Protein AF-A0A0N4UJT4-F1 (afdb_monomer_lite)

Radius of gyration: 19.74 Å; chains: 1; bounding box: 47×34×45 Å

Organism: Dracunculus medinensis (NCBI:txid318479)

pLDDT: mean 82.51, std 17.66, range [39.47, 97.69]

Structure (mmCIF, N/CA/C/O backbone):
data_AF-A0A0N4UJT4-F1
#
_entry.id   AF-A0A0N4UJT4-F1
#
loop_
_atom_site.group_PDB
_atom_site.id
_atom_site.type_symbol
_atom_site.label_atom_id
_atom_site.label_alt_id
_atom_site.label_comp_id
_atom_site.label_asym_id
_atom_site.label_entity_id
_atom_site.label_seq_id
_atom_site.pdbx_PDB_ins_code
_atom_site.Cartn_x
_atom_site.Cartn_y
_atom_site.Cartn_z
_atom_site.occupancy
_atom_site.B_iso_or_equiv
_atom_site.auth_seq_id
_atom_site.auth_comp_id
_atom_site.auth_asym_id
_atom_site.auth_atom_id
_atom_site.pdbx_PDB_model_num
ATOM 1 N N . MET A 1 1 ? -26.376 -3.588 -17.842 1.00 54.31 1 MET A N 1
ATOM 2 C CA . MET A 1 1 ? -25.056 -2.918 -17.686 1.00 54.31 1 MET A CA 1
ATOM 3 C C . MET A 1 1 ? -24.708 -2.512 -16.238 1.00 54.31 1 MET A C 1
ATOM 5 O O . MET A 1 1 ? -23.712 -1.834 -16.032 1.00 54.31 1 MET A O 1
ATOM 9 N N . ILE A 1 2 ? -25.453 -2.966 -15.219 1.00 59.94 2 ILE A N 1
ATOM 10 C CA . ILE A 1 2 ? -25.355 -2.471 -13.826 1.00 59.94 2 ILE A CA 1
ATOM 11 C C . ILE A 1 2 ? -24.245 -3.183 -13.012 1.00 59.94 2 ILE A C 1
ATOM 13 O O . ILE A 1 2 ? -23.631 -2.605 -12.120 1.00 59.94 2 ILE A O 1
ATOM 17 N N . VAL A 1 3 ? -23.873 -4.402 -13.420 1.00 72.25 3 VAL A N 1
ATOM 18 C CA . VAL A 1 3 ? -23.025 -5.324 -12.638 1.00 72.25 3 VAL A CA 1
ATOM 19 C C . VAL A 1 3 ? -21.571 -4.882 -12.415 1.00 72.25 3 VAL A C 1
ATOM 21 O O . VAL A 1 3 ? -20.915 -5.368 -11.497 1.00 72.25 3 VAL A O 1
ATOM 24 N N . LEU A 1 4 ? -21.009 -3.991 -13.241 1.00 71.12 4 LEU A N 1
ATOM 25 C CA . LEU A 1 4 ? -19.581 -3.647 -13.139 1.00 71.12 4 LEU A CA 1
ATOM 26 C C . LEU A 1 4 ? -19.290 -2.644 -12.017 1.00 71.12 4 LEU A C 1
ATOM 28 O O . LEU A 1 4 ? -18.252 -2.749 -11.359 1.00 71.12 4 LEU A O 1
ATOM 32 N N . LEU A 1 5 ? -20.188 -1.681 -11.789 1.00 66.12 5 LEU A N 1
ATOM 33 C CA . LEU A 1 5 ? -20.009 -0.681 -10.734 1.00 66.12 5 LEU A CA 1
ATOM 34 C C . LEU A 1 5 ? -20.228 -1.303 -9.353 1.00 66.12 5 LEU A C 1
ATOM 36 O O . LEU A 1 5 ? -19.439 -1.047 -8.447 1.00 66.12 5 LEU A O 1
ATOM 40 N N . GLU A 1 6 ? -21.229 -2.172 -9.209 1.00 72.50 6 GLU A N 1
ATOM 41 C CA . GLU A 1 6 ? -21.506 -2.905 -7.966 1.00 72.50 6 GLU A CA 1
ATOM 42 C C . GLU A 1 6 ? -20.327 -3.798 -7.567 1.00 72.50 6 GLU A C 1
ATOM 44 O O . GLU A 1 6 ? -19.866 -3.746 -6.429 1.00 72.50 6 GLU A O 1
ATOM 49 N N . ARG A 1 7 ? -19.740 -4.533 -8.523 1.00 73.56 7 ARG A N 1
ATOM 50 C CA . ARG A 1 7 ? -18.542 -5.353 -8.270 1.00 73.56 7 ARG A CA 1
ATOM 51 C C . ARG A 1 7 ? -17.359 -4.526 -7.775 1.00 73.56 7 ARG A C 1
ATOM 53 O O . ARG A 1 7 ? -16.705 -4.919 -6.814 1.00 73.56 7 ARG A O 1
ATOM 60 N N . ARG A 1 8 ? -17.084 -3.368 -8.391 1.00 74.75 8 ARG A N 1
ATOM 61 C CA . ARG A 1 8 ? -16.008 -2.467 -7.925 1.00 74.75 8 ARG A CA 1
ATOM 62 C C . ARG A 1 8 ? -16.263 -1.977 -6.502 1.00 74.75 8 ARG A C 1
ATOM 64 O O . ARG A 1 8 ? -15.332 -1.883 -5.711 1.00 74.75 8 ARG A O 1
ATOM 71 N N . GLN A 1 9 ? -17.520 -1.675 -6.194 1.00 76.50 9 GLN A N 1
ATOM 72 C CA . GLN A 1 9 ? -17.944 -1.188 -4.889 1.00 76.50 9 GLN A CA 1
ATOM 73 C C . GLN A 1 9 ? -17.815 -2.240 -3.785 1.00 76.50 9 GLN A C 1
ATOM 75 O O . GLN A 1 9 ? -17.372 -1.890 -2.692 1.00 76.50 9 GLN A O 1
ATOM 80 N N . ILE A 1 10 ? -18.169 -3.493 -4.079 1.00 81.25 10 ILE A N 1
ATOM 81 C CA . ILE A 1 10 ? -18.023 -4.634 -3.166 1.00 81.25 10 ILE A CA 1
ATOM 82 C C . ILE A 1 10 ? -16.539 -4.925 -2.924 1.00 81.25 10 ILE A C 1
ATOM 84 O O . ILE A 1 10 ? -16.109 -5.041 -1.780 1.00 81.25 10 ILE A O 1
ATOM 88 N N . ASN A 1 11 ? -15.743 -4.958 -3.995 1.00 82.25 11 ASN A N 1
ATOM 89 C CA . ASN A 1 11 ? -14.315 -5.268 -3.932 1.00 82.25 11 ASN A CA 1
ATOM 90 C C . ASN A 1 11 ? -13.492 -4.251 -3.130 1.00 82.25 11 ASN A C 1
ATOM 92 O O . ASN A 1 11 ? -12.453 -4.612 -2.598 1.00 82.25 11 ASN A O 1
ATOM 96 N N . ALA A 1 12 ? -13.927 -2.991 -3.063 1.00 86.81 12 ALA A N 1
ATOM 97 C CA . ALA A 1 12 ? -13.247 -1.940 -2.304 1.00 86.81 12 ALA A CA 1
ATOM 98 C C . ALA A 1 12 ? -13.834 -1.727 -0.895 1.00 86.81 12 ALA A C 1
ATOM 100 O O . ALA A 1 12 ? -13.394 -0.832 -0.171 1.00 86.81 12 ALA A O 1
ATOM 101 N N . PHE A 1 13 ? -14.862 -2.486 -0.500 1.00 92.12 13 PHE A N 1
ATOM 102 C CA . PHE A 1 13 ? -15.522 -2.274 0.785 1.00 92.12 13 PHE A CA 1
ATOM 103 C C . PHE A 1 13 ? -14.613 -2.703 1.939 1.00 92.12 13 PHE A C 1
ATOM 105 O O . PHE A 1 13 ? -14.200 -3.859 2.028 1.00 92.12 13 PHE A O 1
ATOM 112 N N . LYS A 1 14 ? -14.339 -1.752 2.834 1.00 93.50 14 LYS A N 1
ATOM 113 C CA . LYS A 1 14 ? -13.466 -1.880 4.003 1.00 93.50 14 LYS A CA 1
ATOM 114 C C . LYS A 1 14 ? -12.046 -2.354 3.680 1.00 93.50 14 LYS A C 1
ATOM 116 O O . LYS A 1 14 ? -11.383 -2.909 4.540 1.00 93.50 14 LYS A O 1
ATOM 121 N N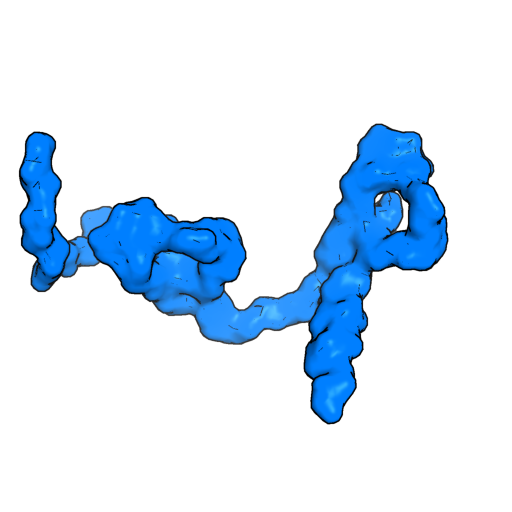 . THR A 1 15 ? -11.532 -2.082 2.477 1.00 93.19 15 THR A N 1
ATOM 122 C CA . THR A 1 15 ? -10.133 -2.394 2.111 1.00 93.19 15 THR A CA 1
ATOM 123 C C . THR A 1 15 ? -9.132 -1.300 2.500 1.00 93.19 15 THR A C 1
ATOM 125 O O . THR A 1 15 ? -7.957 -1.370 2.151 1.00 93.19 15 THR A O 1
ATOM 128 N N . ALA A 1 16 ? -9.599 -0.242 3.165 1.00 93.88 16 ALA A N 1
ATOM 129 C CA . ALA A 1 16 ? -8.787 0.854 3.682 1.00 93.88 16 ALA A CA 1
ATOM 130 C C . ALA A 1 16 ? -9.418 1.418 4.965 1.00 93.88 16 ALA A C 1
ATOM 132 O O . ALA A 1 16 ? -10.639 1.362 5.132 1.00 93.88 16 ALA A O 1
ATOM 133 N N . LEU A 1 17 ? -8.590 1.980 5.850 1.00 95.75 17 LEU A N 1
ATOM 134 C CA . LEU A 1 17 ? -9.019 2.568 7.123 1.00 95.75 17 LEU A CA 1
ATOM 135 C C . LEU A 1 17 ? -9.777 3.891 6.929 1.00 95.75 17 LEU A C 1
ATOM 137 O O . LEU A 1 17 ? -9.430 4.718 6.081 1.00 95.75 17 LEU A O 1
ATOM 141 N N . CYS A 1 18 ? -10.788 4.120 7.762 1.00 97.38 18 CYS A N 1
ATOM 142 C CA . CYS A 1 18 ? -11.564 5.351 7.815 1.00 97.38 18 CYS A CA 1
ATOM 143 C C . CYS A 1 18 ? -10.734 6.454 8.465 1.00 97.38 18 CYS A C 1
ATOM 145 O O . CYS A 1 18 ? -10.455 6.414 9.663 1.00 97.38 18 CYS A O 1
ATOM 147 N N . LYS A 1 19 ? -10.357 7.472 7.685 1.00 96.94 19 LYS A N 1
ATOM 148 C CA . LYS A 1 19 ? -9.531 8.578 8.183 1.00 96.94 19 LYS A CA 1
ATOM 149 C C . LYS A 1 19 ? -10.204 9.338 9.329 1.00 96.94 19 LYS A C 1
ATOM 151 O O . LYS A 1 19 ? -9.538 9.620 10.315 1.00 96.94 19 LYS A O 1
ATOM 156 N N . SER A 1 20 ? -11.502 9.631 9.212 1.00 96.88 20 SER A N 1
ATOM 157 C CA . SER A 1 20 ? -12.260 10.348 10.246 1.00 96.88 20 SER A CA 1
ATOM 158 C C . SER A 1 20 ? -12.282 9.566 11.554 1.00 96.88 20 SER A C 1
ATOM 160 O O . SER A 1 20 ? -11.819 10.083 12.561 1.00 96.88 20 SER A O 1
ATOM 162 N N . PHE A 1 21 ? -12.694 8.294 11.518 1.00 97.69 21 PHE A N 1
ATOM 163 C CA . PHE A 1 21 ? -12.725 7.458 12.718 1.00 97.69 21 PHE A CA 1
ATOM 164 C C . PHE A 1 21 ? -11.332 7.289 13.333 1.00 97.69 21 PHE A C 1
ATOM 166 O O . PHE A 1 21 ? -11.171 7.450 14.535 1.00 97.69 21 PHE A O 1
ATOM 173 N N . LYS A 1 22 ? -10.299 7.066 12.508 1.00 96.06 22 LYS A N 1
ATOM 174 C CA . LYS A 1 22 ? -8.910 6.963 12.978 1.00 96.06 22 LYS A CA 1
ATOM 175 C C . LYS A 1 22 ? -8.417 8.238 13.676 1.00 96.06 22 LYS A C 1
ATOM 177 O O . LYS A 1 22 ? -7.582 8.148 14.566 1.00 96.06 22 LYS A O 1
ATOM 182 N N . GLN A 1 23 ? -8.873 9.414 13.244 1.00 96.25 23 GLN A N 1
ATOM 183 C CA . GLN A 1 23 ? -8.415 10.700 13.780 1.00 96.25 23 GLN A CA 1
ATOM 184 C C . GLN A 1 23 ? -9.220 11.173 14.991 1.00 96.25 23 GLN A C 1
ATOM 186 O O . GLN A 1 23 ? -8.643 11.770 15.892 1.00 96.25 23 GLN A O 1
ATOM 191 N N . THR A 1 24 ? -10.534 10.949 15.004 1.00 96.12 24 THR A N 1
ATOM 192 C CA . THR A 1 24 ? -11.438 11.532 16.010 1.00 96.12 24 THR A CA 1
ATOM 193 C C . THR A 1 24 ? -12.127 10.493 16.891 1.00 96.12 24 THR A C 1
ATOM 195 O O . THR A 1 24 ? -12.817 10.869 17.832 1.00 96.12 24 THR A O 1
ATOM 198 N N . GLY A 1 25 ? -12.008 9.199 16.575 1.00 95.62 25 GLY A N 1
ATOM 199 C CA . GLY A 1 25 ? -12.818 8.134 17.175 1.00 95.62 25 GLY A CA 1
ATOM 200 C C . GLY A 1 25 ? -14.282 8.143 16.721 1.00 95.62 25 GLY A C 1
ATOM 201 O O . GLY A 1 25 ? -15.083 7.354 17.214 1.00 95.62 25 GLY A O 1
ATOM 202 N N . PHE A 1 26 ? -14.656 9.027 15.789 1.00 96.88 26 PHE A N 1
ATOM 203 C CA . PHE A 1 26 ? -16.037 9.211 15.357 1.00 96.88 26 PHE A CA 1
ATOM 204 C C . PHE A 1 26 ? -16.162 9.254 13.832 1.00 96.88 26 PHE A C 1
ATOM 206 O O . PHE A 1 26 ? -15.385 9.895 13.120 1.00 96.88 26 PHE A O 1
ATOM 213 N N . CYS A 1 27 ? -17.194 8.591 13.315 1.00 97.38 27 CYS A N 1
ATOM 214 C CA . CYS A 1 27 ? -17.561 8.635 11.908 1.00 97.38 27 CYS A CA 1
ATOM 215 C C . CYS A 1 27 ? -19.063 8.859 11.771 1.00 97.38 27 CYS A C 1
ATOM 217 O O . CYS A 1 27 ? -19.859 8.063 12.263 1.00 97.38 27 CYS A O 1
ATOM 219 N N . VAL A 1 28 ? -19.443 9.888 11.013 1.00 97.12 28 VAL A N 1
ATOM 220 C CA . VAL A 1 28 ? -20.848 10.225 10.727 1.00 97.12 28 VAL A CA 1
ATOM 221 C C . VAL A 1 28 ? -21.614 9.100 10.023 1.00 97.12 28 VAL A C 1
ATOM 223 O O . VAL A 1 28 ? -22.834 9.043 10.110 1.00 97.12 28 VAL A O 1
ATOM 226 N N . PHE A 1 29 ? -20.911 8.195 9.334 1.00 96.44 29 PHE A N 1
ATOM 227 C CA . PHE A 1 29 ? -21.522 7.069 8.624 1.00 96.44 29 PHE A CA 1
ATOM 228 C C . PHE A 1 29 ? -21.772 5.849 9.519 1.00 96.44 29 PHE A C 1
ATOM 230 O O . PHE A 1 29 ? -22.447 4.919 9.076 1.00 96.44 29 PHE A O 1
ATOM 237 N N . GLY A 1 30 ? -21.227 5.821 10.742 1.00 94.44 30 GLY A N 1
ATOM 238 C CA . GLY A 1 30 ? -21.341 4.679 11.651 1.00 94.44 30 GLY A CA 1
ATOM 239 C C . GLY A 1 30 ? -21.029 3.350 10.952 1.00 94.44 30 GLY A C 1
ATOM 240 O O . GLY A 1 30 ? -20.047 3.233 10.219 1.00 94.44 30 GLY A O 1
ATOM 241 N N . ASN A 1 31 ? -21.913 2.367 11.112 1.00 93.50 31 ASN A N 1
ATOM 242 C CA . ASN A 1 31 ? -21.754 1.029 10.527 1.00 93.50 31 ASN A CA 1
ATOM 243 C C . ASN A 1 31 ? -21.925 0.988 8.996 1.00 93.50 31 ASN A C 1
ATOM 245 O O . ASN A 1 31 ? -21.507 0.021 8.361 1.00 93.50 31 ASN A O 1
ATOM 249 N N . SER A 1 32 ? -22.491 2.038 8.392 1.00 94.19 32 SER A N 1
ATOM 250 C CA . SER A 1 32 ? -22.609 2.189 6.934 1.00 94.19 32 SER A CA 1
ATOM 251 C C . SER A 1 32 ? -21.331 2.749 6.296 1.00 94.19 32 SER A C 1
ATOM 253 O O . SER A 1 32 ? -21.276 2.946 5.078 1.00 94.19 32 SER A O 1
ATOM 255 N N . CYS A 1 33 ? -20.290 3.018 7.095 1.00 95.81 33 CYS A N 1
ATOM 256 C CA . CYS A 1 33 ? -18.993 3.445 6.592 1.00 95.81 33 CYS A CA 1
ATOM 257 C C . CYS A 1 33 ? -18.389 2.375 5.672 1.00 95.81 33 CYS A C 1
ATOM 259 O O . CYS A 1 33 ? -18.293 1.194 6.002 1.00 95.81 33 CYS A O 1
ATOM 261 N N . ARG A 1 34 ? -17.940 2.809 4.493 1.00 94.31 34 ARG A N 1
ATOM 262 C CA . ARG A 1 34 ? -17.304 1.934 3.496 1.00 94.31 34 ARG A CA 1
ATOM 263 C C . ARG A 1 34 ? -15.834 1.658 3.785 1.00 94.31 34 ARG A C 1
ATOM 265 O O . ARG A 1 34 ? -15.225 0.865 3.074 1.00 94.31 34 ARG A O 1
ATOM 272 N N . PHE A 1 35 ? -15.269 2.341 4.771 1.00 95.88 35 PHE A N 1
ATOM 273 C CA . PHE A 1 35 ? -13.897 2.191 5.230 1.00 95.88 35 PHE A CA 1
ATOM 274 C C . PHE A 1 35 ? -13.897 1.505 6.597 1.00 95.88 35 PHE A C 1
ATOM 276 O O . PHE A 1 35 ? -14.882 1.576 7.326 1.00 95.88 35 PHE A O 1
ATOM 283 N N . ALA A 1 36 ? -12.800 0.844 6.939 1.00 96.69 36 ALA A N 1
ATOM 284 C CA . ALA A 1 36 ? -12.663 0.114 8.192 1.00 96.69 36 ALA A CA 1
ATOM 285 C C . ALA A 1 36 ? -12.419 1.065 9.380 1.00 96.69 36 ALA A C 1
ATOM 287 O O . ALA A 1 36 ? -11.574 1.958 9.289 1.00 96.69 36 ALA A O 1
ATOM 288 N N . HIS A 1 37 ? -13.148 0.896 10.482 1.00 97.31 37 HIS A N 1
ATOM 289 C CA . HIS A 1 37 ? -12.962 1.651 11.732 1.00 97.31 37 HIS A CA 1
ATOM 290 C C . HIS A 1 37 ? -11.850 1.095 12.638 1.00 97.31 37 HIS A C 1
ATOM 292 O O . HIS A 1 37 ? -11.424 1.777 13.563 1.00 97.31 37 HIS A O 1
ATOM 298 N N . GLY A 1 38 ? -11.288 -0.059 12.295 1.00 94.62 38 GLY A N 1
ATOM 299 C CA . GLY A 1 38 ? -10.125 -0.652 12.944 1.00 94.62 38 GLY A CA 1
ATOM 300 C C . GLY A 1 38 ? -9.524 -1.752 12.075 1.00 94.62 38 GLY A C 1
ATOM 301 O O . GLY A 1 38 ? -9.965 -1.970 10.941 1.00 94.62 38 GLY A O 1
ATOM 302 N N . GLU A 1 39 ? -8.496 -2.429 12.575 1.00 93.88 39 GLU A N 1
ATOM 303 C CA . GLU A 1 39 ? -7.860 -3.544 11.860 1.00 93.88 39 GLU A CA 1
ATOM 304 C C . GLU A 1 39 ? -8.790 -4.762 11.778 1.00 93.88 39 GLU A C 1
ATOM 306 O O . GLU A 1 39 ? -8.759 -5.489 10.789 1.00 93.88 39 GLU A O 1
ATOM 311 N N . GLU A 1 40 ? -9.691 -4.924 12.750 1.00 93.69 40 GLU A N 1
ATOM 312 C CA . GLU A 1 40 ? -10.717 -5.969 12.781 1.00 93.69 40 GLU A CA 1
ATOM 313 C C . GLU A 1 40 ? -11.733 -5.849 11.637 1.00 93.69 40 GLU A C 1
ATOM 315 O O . GLU A 1 40 ? -12.285 -6.842 11.162 1.00 93.69 40 GLU A O 1
ATOM 320 N N . GLU A 1 41 ? -11.970 -4.625 11.166 1.00 95.56 41 GLU A N 1
ATOM 321 C CA . GLU A 1 41 ? -12.857 -4.354 10.043 1.00 95.56 41 GLU A CA 1
ATOM 322 C C . GLU A 1 41 ? -12.125 -4.337 8.693 1.00 95.56 41 GLU A C 1
ATOM 324 O O . GLU A 1 41 ? -12.778 -4.370 7.642 1.00 95.56 41 GLU A O 1
ATOM 329 N N . LEU A 1 42 ? -10.791 -4.248 8.709 1.00 94.75 42 LEU A N 1
ATOM 330 C CA . LEU A 1 42 ? -9.959 -4.046 7.530 1.00 94.75 42 LEU A CA 1
ATOM 331 C C . LEU A 1 42 ? -9.824 -5.344 6.731 1.00 94.75 42 LEU A C 1
ATOM 333 O O . LEU A 1 42 ? -9.246 -6.334 7.169 1.00 94.75 42 LEU A O 1
ATOM 337 N N . ARG A 1 43 ? -10.334 -5.324 5.503 1.00 92.19 43 ARG A N 1
ATOM 338 C CA . ARG A 1 43 ? -10.244 -6.441 4.562 1.00 92.19 43 ARG A CA 1
ATOM 339 C C . ARG A 1 43 ? -9.001 -6.303 3.704 1.00 92.19 43 ARG A C 1
ATOM 341 O O . ARG A 1 43 ? -8.639 -5.199 3.294 1.00 92.19 43 ARG A O 1
ATOM 348 N N . LEU A 1 44 ? -8.387 -7.433 3.363 1.00 84.88 44 LEU A N 1
ATOM 349 C CA . LEU A 1 44 ? -7.341 -7.428 2.351 1.00 84.88 44 LEU A CA 1
ATOM 350 C C . LEU A 1 44 ? -7.937 -6.926 1.028 1.00 84.88 44 LEU A C 1
ATOM 352 O O . LEU A 1 44 ? -9.016 -7.384 0.631 1.00 84.88 44 LEU A O 1
ATOM 356 N N . PRO A 1 45 ? -7.263 -5.993 0.335 1.00 77.56 45 PRO A N 1
ATOM 357 C CA . PRO A 1 45 ? -7.688 -5.611 -0.996 1.00 77.56 45 PRO A CA 1
ATOM 358 C C . PRO A 1 45 ? -7.666 -6.845 -1.910 1.00 77.56 45 PRO A C 1
ATOM 360 O O . PRO A 1 45 ? -6.851 -7.752 -1.703 1.00 77.56 45 PRO A O 1
ATOM 363 N N . PRO A 1 46 ? -8.525 -6.887 -2.945 1.00 79.25 46 PRO A N 1
ATOM 364 C CA . PRO A 1 46 ? -8.411 -7.889 -3.989 1.00 79.25 46 PRO A CA 1
ATOM 365 C C . PRO A 1 46 ? -6.969 -7.945 -4.480 1.00 79.25 46 PRO A C 1
ATOM 367 O O . PRO A 1 46 ? -6.329 -6.901 -4.647 1.00 79.25 46 PRO A O 1
ATOM 370 N N . GLN A 1 47 ? -6.469 -9.158 -4.709 1.00 81.19 47 GLN A N 1
ATOM 371 C CA . GLN A 1 47 ? -5.128 -9.347 -5.243 1.00 81.19 47 GLN A CA 1
ATOM 372 C C . GLN A 1 47 ? -4.971 -8.481 -6.493 1.00 81.19 47 GLN A C 1
ATOM 374 O O . GLN A 1 47 ? -5.842 -8.464 -7.373 1.00 81.19 47 GLN A O 1
ATOM 379 N N . ALA A 1 48 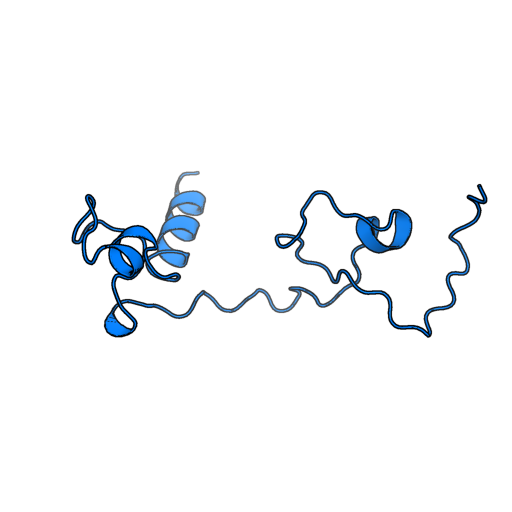? -3.885 -7.710 -6.539 1.00 82.69 48 ALA A N 1
ATOM 380 C CA . ALA A 1 48 ? -3.596 -6.888 -7.698 1.00 82.69 48 ALA A CA 1
ATOM 381 C C . ALA A 1 48 ? -3.537 -7.780 -8.943 1.00 82.69 48 ALA A C 1
ATOM 383 O O . ALA A 1 48 ? -3.127 -8.940 -8.881 1.00 82.69 48 ALA A O 1
ATOM 384 N N . HIS A 1 49 ? -3.950 -7.236 -10.086 1.00 84.94 49 HIS A N 1
ATOM 385 C CA . HIS A 1 49 ? -3.831 -7.964 -11.341 1.00 84.94 49 HIS A CA 1
ATOM 386 C C . HIS A 1 49 ? -2.364 -8.401 -11.539 1.00 84.94 49 HIS A C 1
ATOM 388 O O . HIS A 1 49 ? -1.482 -7.572 -11.315 1.00 84.94 49 HIS A O 1
ATOM 394 N N . PRO A 1 50 ? -2.069 -9.625 -12.017 1.00 90.44 50 PRO A N 1
ATOM 395 C CA . PRO A 1 50 ? -0.693 -10.125 -12.138 1.00 90.44 50 PRO A CA 1
ATOM 396 C C . PRO A 1 50 ? 0.249 -9.240 -12.971 1.00 90.44 50 PRO A C 1
ATOM 398 O O . PRO A 1 50 ? 1.460 -9.315 -12.832 1.00 90.44 50 PRO A O 1
ATOM 401 N N . LYS A 1 51 ? -0.310 -8.390 -13.844 1.00 91.12 51 LYS A N 1
ATOM 402 C CA . LYS A 1 51 ? 0.428 -7.411 -14.668 1.00 91.12 51 LYS A CA 1
ATOM 403 C C . LYS A 1 51 ? 0.563 -6.017 -14.032 1.00 91.12 51 LYS A C 1
ATOM 405 O O . LYS A 1 51 ? 0.988 -5.075 -14.697 1.00 91.12 51 LYS A O 1
ATOM 410 N N . TYR A 1 52 ? 0.128 -5.830 -12.788 1.00 91.44 52 TYR A N 1
ATOM 411 C CA . TYR A 1 52 ? 0.247 -4.548 -12.100 1.00 91.44 52 TYR A CA 1
ATOM 412 C C . TYR A 1 52 ? 1.718 -4.255 -11.805 1.00 91.44 52 TYR A C 1
ATOM 414 O O . TYR A 1 52 ? 2.398 -5.052 -11.168 1.00 91.44 52 TYR A O 1
ATOM 422 N N . LYS A 1 53 ? 2.201 -3.103 -12.277 1.00 88.75 53 LYS A N 1
ATOM 423 C CA . LYS A 1 53 ? 3.589 -2.642 -12.141 1.00 88.75 53 LYS A CA 1
ATOM 424 C C . LYS A 1 53 ? 4.630 -3.657 -12.626 1.00 88.75 53 LYS A C 1
ATOM 426 O O . LYS A 1 53 ? 5.715 -3.729 -12.069 1.00 88.75 53 LYS A O 1
ATOM 431 N N . THR A 1 54 ? 4.332 -4.391 -13.699 1.00 91.19 54 THR A N 1
ATOM 432 C CA . THR A 1 54 ? 5.299 -5.307 -14.334 1.00 91.19 54 THR A CA 1
ATOM 433 C C . THR A 1 54 ? 6.008 -4.710 -15.550 1.00 91.19 54 THR A C 1
ATOM 435 O O . THR A 1 54 ? 6.916 -5.329 -16.088 1.00 91.19 54 THR A O 1
ATOM 438 N N . GLN A 1 55 ? 5.578 -3.543 -16.036 1.00 92.25 55 GLN A N 1
ATOM 439 C CA . GLN A 1 55 ? 6.113 -2.889 -17.238 1.00 92.25 55 GLN A CA 1
ATOM 440 C C . GLN A 1 55 ? 6.359 -1.401 -16.974 1.00 92.25 55 GLN A C 1
ATOM 442 O O . GLN A 1 55 ? 5.647 -0.789 -16.171 1.00 92.25 55 GLN A O 1
ATOM 447 N N . LEU A 1 56 ? 7.351 -0.817 -17.652 1.00 92.69 56 LEU A N 1
ATOM 448 C CA . LEU A 1 56 ? 7.692 0.604 -17.540 1.00 92.69 56 LEU A CA 1
ATOM 449 C C . LEU A 1 56 ? 6.561 1.504 -18.050 1.00 92.69 56 LEU A C 1
ATOM 451 O O . LEU A 1 56 ? 5.882 1.206 -19.032 1.00 92.69 56 LEU A O 1
ATOM 455 N N . CYS A 1 57 ? 6.352 2.640 -17.386 1.00 94.31 57 CYS A N 1
ATOM 456 C CA . CYS A 1 57 ? 5.422 3.648 -17.871 1.00 94.31 57 CYS A CA 1
ATOM 457 C C . CYS A 1 57 ? 6.092 4.491 -18.954 1.00 94.31 57 CYS A C 1
ATOM 459 O O . CYS A 1 57 ? 6.856 5.402 -18.640 1.00 94.31 57 CYS A O 1
ATOM 461 N N . ASN A 1 58 ? 5.733 4.275 -20.218 1.00 92.81 58 ASN A N 1
ATOM 462 C CA . ASN A 1 58 ? 6.288 5.055 -21.330 1.00 92.81 58 ASN A CA 1
ATOM 463 C C . ASN A 1 58 ? 6.124 6.572 -21.145 1.00 92.81 58 ASN A C 1
ATOM 465 O O . ASN A 1 58 ? 7.028 7.324 -21.482 1.00 92.81 58 ASN A O 1
ATOM 469 N N . LYS A 1 59 ? 5.005 7.050 -20.575 1.00 92.56 59 LYS A N 1
ATOM 470 C CA . LYS A 1 59 ? 4.825 8.491 -20.310 1.00 92.56 59 LYS A CA 1
ATOM 471 C C . LYS A 1 59 ? 5.855 9.013 -19.312 1.00 92.56 59 LYS A C 1
ATOM 473 O O . LYS A 1 59 ? 6.446 10.055 -19.561 1.00 92.56 59 LYS A O 1
ATOM 478 N N . PHE A 1 60 ? 6.067 8.273 -18.225 1.00 93.62 60 PHE A N 1
ATOM 479 C CA . PHE A 1 60 ? 7.044 8.639 -17.209 1.00 93.62 60 PHE A CA 1
ATOM 480 C C . PHE A 1 60 ? 8.470 8.574 -17.759 1.00 93.62 60 PHE A C 1
ATOM 482 O O . PHE A 1 60 ? 9.218 9.522 -17.580 1.00 93.62 60 PHE A O 1
ATOM 489 N N . VAL A 1 61 ? 8.816 7.515 -18.497 1.00 90.69 61 VAL A N 1
ATOM 490 C CA . VAL A 1 61 ? 10.140 7.366 -19.123 1.00 90.69 61 VAL A CA 1
ATOM 491 C C . VAL A 1 61 ? 10.418 8.488 -20.128 1.00 90.69 61 VAL A C 1
ATOM 493 O O . V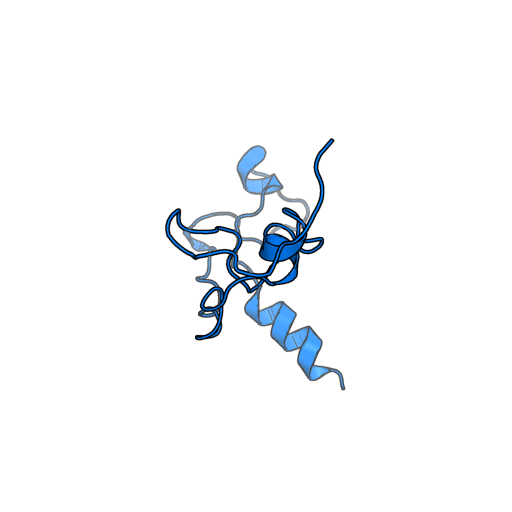AL A 1 61 ? 11.503 9.053 -20.124 1.00 90.69 61 VAL A O 1
ATOM 496 N N . LEU A 1 62 ? 9.443 8.841 -20.971 1.00 90.44 62 LEU A N 1
ATOM 497 C CA . LEU A 1 62 ? 9.633 9.840 -22.030 1.00 90.44 62 LEU A CA 1
ATOM 498 C C . LEU A 1 62 ? 9.569 11.291 -21.537 1.00 90.44 62 LEU A C 1
ATOM 500 O O . LEU A 1 62 ? 10.166 12.160 -22.159 1.00 90.44 62 LEU A O 1
ATOM 504 N N . ARG A 1 63 ? 8.787 11.583 -20.489 1.00 90.69 63 ARG A N 1
ATOM 505 C CA . ARG A 1 63 ? 8.495 12.965 -20.054 1.00 90.69 63 ARG A CA 1
ATOM 506 C C . ARG A 1 63 ? 8.984 13.293 -18.646 1.00 90.69 63 ARG A C 1
ATOM 508 O O . ARG A 1 63 ? 8.780 14.414 -18.198 1.00 90.69 63 ARG A O 1
ATOM 515 N N . GLY A 1 64 ? 9.482 12.310 -17.898 1.00 88.38 64 GLY A N 1
ATOM 516 C CA . GLY A 1 64 ? 9.755 12.433 -16.461 1.00 88.38 64 GLY A CA 1
ATOM 517 C C . GLY A 1 64 ? 8.500 12.532 -15.582 1.00 88.38 64 GLY A C 1
ATOM 518 O O . GLY A 1 64 ? 8.604 12.574 -14.360 1.00 88.38 64 GLY A O 1
ATOM 519 N N . TYR A 1 65 ? 7.297 12.554 -16.170 1.00 91.06 65 TYR A N 1
ATOM 520 C CA . TYR A 1 65 ? 6.039 12.658 -15.435 1.00 91.06 65 TYR A CA 1
ATOM 521 C C . TYR A 1 65 ? 4.942 11.786 -16.051 1.00 91.06 65 TYR A C 1
ATOM 523 O O . TYR A 1 65 ? 4.896 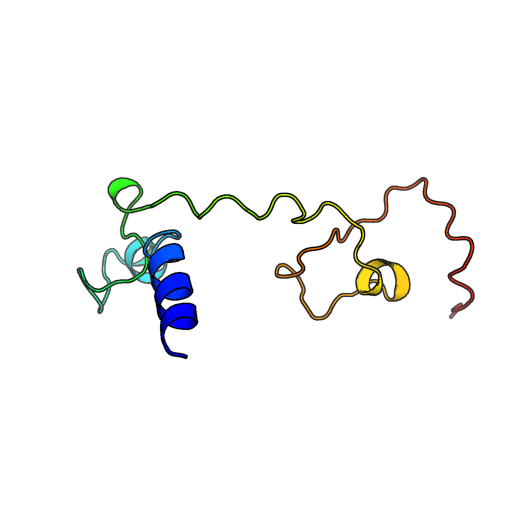11.526 -17.255 1.00 91.06 65 TYR A O 1
ATOM 531 N N . CYS A 1 66 ? 4.001 11.360 -15.212 1.00 94.50 66 CYS A N 1
ATOM 532 C CA . CYS A 1 66 ? 2.813 10.641 -15.646 1.00 94.50 66 CYS A CA 1
ATOM 533 C C . CYS A 1 66 ? 1.564 11.253 -14.998 1.00 94.50 66 CYS A C 1
ATOM 535 O O . CYS A 1 66 ? 1.502 11.322 -13.769 1.00 94.50 66 CYS A O 1
ATOM 537 N N . PRO A 1 67 ? 0.535 11.634 -15.782 1.00 95.25 67 PRO A N 1
ATOM 538 C CA . PRO A 1 67 ? -0.676 12.271 -15.254 1.00 95.25 67 PRO A CA 1
ATOM 539 C C . PRO A 1 67 ? -1.485 11.357 -14.319 1.00 95.25 67 PRO A C 1
ATOM 541 O O . PRO A 1 67 ? -2.323 11.829 -13.557 1.00 95.25 67 PRO A O 1
ATOM 544 N N . TYR A 1 68 ? -1.239 10.042 -14.347 1.00 92.81 68 TYR A N 1
ATOM 545 C CA . TYR A 1 68 ? -1.883 9.095 -13.435 1.00 92.81 68 TYR A CA 1
ATOM 546 C C . TYR A 1 68 ? -1.234 9.061 -12.042 1.00 92.81 68 TYR A C 1
ATOM 548 O O . TYR A 1 68 ? -1.846 8.535 -11.110 1.00 92.81 68 TYR A O 1
ATOM 556 N N . GLY A 1 69 ? -0.024 9.613 -11.880 1.00 90.19 69 GLY A N 1
ATOM 557 C CA . GLY A 1 69 ? 0.696 9.649 -10.605 1.00 90.19 69 GLY A CA 1
ATOM 558 C C . GLY A 1 69 ? 0.785 8.271 -9.942 1.00 90.19 69 GLY A C 1
ATOM 559 O O . GLY A 1 69 ? 1.036 7.263 -10.606 1.00 90.19 69 GLY A O 1
ATOM 560 N N . ALA A 1 70 ? 0.508 8.214 -8.639 1.00 88.19 70 ALA A N 1
ATOM 561 C CA . ALA A 1 70 ? 0.500 6.973 -7.858 1.00 88.19 70 ALA A CA 1
ATOM 562 C C . ALA A 1 70 ? -0.530 5.929 -8.339 1.00 8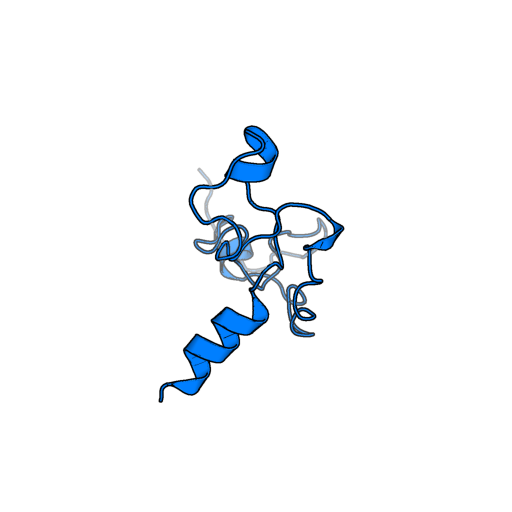8.19 70 ALA A C 1
ATOM 564 O O . ALA A 1 70 ? -0.371 4.744 -8.060 1.00 88.19 70 ALA A O 1
ATOM 565 N N . ARG A 1 71 ? -1.559 6.340 -9.099 1.00 88.69 71 ARG A N 1
ATOM 566 C CA . ARG A 1 71 ? -2.570 5.430 -9.671 1.00 88.69 71 ARG A CA 1
ATOM 567 C C . ARG A 1 71 ? -2.105 4.751 -10.962 1.00 88.69 71 ARG A C 1
ATOM 569 O O . ARG A 1 71 ? -2.843 3.939 -11.517 1.00 88.69 71 ARG A O 1
ATOM 576 N N . CYS A 1 72 ? -0.921 5.092 -11.477 1.00 93.06 72 CYS A N 1
ATOM 577 C CA . CYS A 1 72 ? -0.382 4.444 -12.664 1.00 93.06 72 CYS A CA 1
ATOM 578 C C . CYS A 1 72 ? -0.131 2.953 -12.402 1.00 93.06 72 CYS A C 1
ATOM 580 O O . CYS A 1 72 ? 0.556 2.576 -11.449 1.00 93.06 72 CYS A O 1
ATOM 582 N N . GLN A 1 73 ? -0.652 2.111 -13.293 1.00 92.50 73 GLN A N 1
ATOM 583 C CA . GLN A 1 73 ? -0.499 0.655 -13.239 1.00 92.50 73 GLN A CA 1
ATOM 584 C C . GLN A 1 73 ? 0.866 0.175 -13.751 1.00 92.50 73 GLN A C 1
ATOM 586 O O . GLN A 1 73 ? 1.131 -1.021 -13.752 1.00 92.50 73 GLN A O 1
ATOM 591 N N . PHE A 1 74 ? 1.725 1.097 -14.181 1.00 94.12 74 PHE A N 1
ATOM 592 C CA . PHE A 1 74 ? 3.061 0.834 -14.698 1.00 94.12 74 PHE A CA 1
ATOM 593 C C . PHE A 1 74 ? 4.132 1.351 -13.724 1.00 94.12 74 PHE A C 1
ATOM 595 O O . PHE A 1 74 ? 3.839 2.024 -12.726 1.00 94.12 74 PHE A O 1
ATOM 602 N N . ILE A 1 75 ? 5.382 1.009 -14.003 1.00 90.94 75 ILE A N 1
ATOM 603 C CA . ILE A 1 75 ? 6.553 1.359 -13.202 1.00 90.94 75 ILE A CA 1
ATOM 604 C C . ILE A 1 75 ? 6.999 2.806 -13.507 1.00 90.94 75 ILE A C 1
ATOM 606 O O . ILE A 1 75 ? 7.119 3.184 -14.672 1.00 90.94 75 ILE A O 1
ATOM 610 N N . HIS A 1 76 ? 7.241 3.612 -12.463 1.00 91.44 76 HIS A N 1
ATOM 611 C CA . HIS A 1 76 ? 7.764 4.992 -12.522 1.00 91.44 76 HIS A CA 1
ATOM 612 C C . HIS A 1 76 ? 9.180 5.082 -11.921 1.00 91.44 76 HIS A C 1
ATOM 614 O O . HIS A 1 76 ? 9.427 5.871 -11.016 1.00 91.44 76 HIS A O 1
ATOM 620 N N . TYR A 1 77 ? 10.102 4.241 -12.374 1.00 80.81 77 TYR A N 1
ATOM 621 C CA . TYR A 1 77 ? 11.528 4.403 -12.096 1.00 80.81 77 TYR A CA 1
ATOM 622 C C . TYR A 1 77 ? 12.311 3.936 -13.319 1.00 80.81 77 TYR A C 1
ATOM 624 O O . TYR A 1 77 ? 11.864 3.035 -14.032 1.00 80.81 77 TYR A O 1
ATOM 632 N N . VAL A 1 78 ? 13.452 4.565 -13.575 1.00 65.12 78 VAL A N 1
ATOM 633 C CA . VAL A 1 78 ? 14.409 4.125 -14.591 1.00 65.12 78 VAL A CA 1
ATOM 634 C C . VAL A 1 78 ? 15.637 3.646 -13.816 1.00 65.12 78 VAL A C 1
ATOM 636 O O . VAL A 1 78 ? 16.249 4.472 -13.148 1.00 65.12 78 VAL A O 1
ATOM 639 N N . PRO A 1 79 ? 15.959 2.340 -13.801 1.00 62.62 79 PRO A N 1
ATOM 640 C CA . PRO A 1 79 ? 17.217 1.878 -13.222 1.00 62.62 79 PRO A CA 1
ATOM 641 C C . PRO A 1 79 ? 18.401 2.446 -14.024 1.00 62.62 79 PRO A C 1
ATOM 643 O O . PRO A 1 79 ? 18.305 2.516 -15.250 1.00 62.62 79 PRO A O 1
ATOM 646 N N . ASP A 1 80 ? 19.506 2.798 -13.354 1.00 59.16 80 ASP A N 1
ATOM 647 C CA . ASP A 1 80 ? 20.713 3.480 -13.883 1.00 59.16 80 ASP A CA 1
ATOM 648 C C . ASP A 1 80 ? 21.402 2.838 -15.114 1.00 59.16 80 ASP A C 1
ATOM 650 O O . ASP A 1 80 ? 22.386 3.364 -15.632 1.00 59.16 80 ASP A O 1
ATOM 654 N N . HIS A 1 81 ? 20.898 1.719 -15.641 1.00 53.31 81 HIS A N 1
ATOM 655 C CA . HIS A 1 81 ? 21.525 0.950 -16.720 1.00 53.31 81 HIS A CA 1
ATOM 656 C C . HIS A 1 81 ? 20.594 0.607 -17.892 1.00 53.31 81 HIS A C 1
ATOM 658 O O . HIS A 1 81 ? 20.785 -0.411 -18.554 1.00 53.31 81 HIS A O 1
ATOM 664 N N . VAL A 1 82 ? 19.601 1.449 -18.197 1.00 50.41 82 VAL A N 1
ATOM 665 C CA . VAL A 1 82 ? 18.881 1.360 -19.480 1.00 50.41 82 VAL A CA 1
ATOM 666 C C . VAL A 1 82 ? 19.504 2.356 -20.465 1.00 50.41 82 VAL A C 1
ATOM 668 O O . VAL A 1 82 ? 19.344 3.561 -20.264 1.00 50.41 82 VAL A O 1
ATOM 671 N N . PRO A 1 83 ? 20.194 1.910 -21.536 1.00 42.69 83 PRO A N 1
ATOM 672 C CA . PRO A 1 83 ? 20.654 2.807 -22.587 1.00 42.69 83 PRO A CA 1
ATOM 673 C C . PRO A 1 83 ? 19.430 3.469 -23.219 1.00 42.69 83 PRO A C 1
ATOM 675 O O . PRO A 1 83 ? 18.653 2.832 -23.929 1.00 42.69 83 PRO A O 1
ATOM 678 N N . LEU A 1 84 ? 19.240 4.755 -22.931 1.00 48.72 84 LEU A N 1
ATOM 679 C CA . LEU A 1 84 ? 18.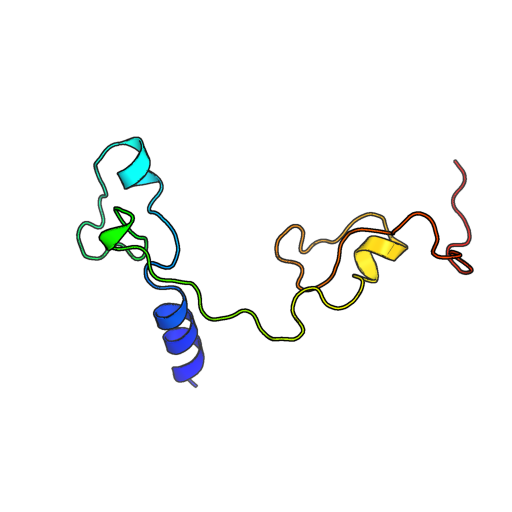152 5.580 -23.443 1.00 48.72 84 LEU A CA 1
ATOM 680 C C . LEU A 1 84 ? 18.449 5.956 -24.907 1.00 48.72 84 LEU A C 1
ATOM 682 O O . LEU A 1 84 ? 18.552 7.130 -25.257 1.00 48.72 84 LEU A O 1
ATOM 686 N N . ASN A 1 85 ? 18.619 4.964 -25.784 1.00 41.97 85 ASN A N 1
ATOM 687 C CA . ASN A 1 85 ? 18.912 5.156 -27.205 1.00 41.97 85 ASN A CA 1
ATOM 688 C C . ASN A 1 85 ? 17.683 5.632 -27.999 1.00 41.97 85 ASN A C 1
ATOM 690 O O . ASN A 1 85 ? 17.448 5.159 -29.103 1.00 41.97 85 ASN A O 1
ATOM 694 N N . ASN A 1 86 ? 16.890 6.561 -27.450 1.00 40.44 86 ASN A N 1
ATOM 695 C CA . ASN A 1 86 ? 15.963 7.360 -28.252 1.00 40.44 86 ASN A CA 1
ATOM 696 C C . ASN A 1 86 ? 15.345 8.601 -27.578 1.00 40.44 86 ASN A C 1
ATOM 698 O O . ASN A 1 86 ? 14.437 9.193 -28.159 1.00 40.44 86 ASN A O 1
ATOM 702 N N . ALA A 1 87 ? 15.806 9.055 -26.406 1.00 45.44 87 ALA A N 1
ATOM 703 C CA . ALA A 1 87 ? 15.378 10.357 -25.878 1.00 45.44 87 ALA A CA 1
ATOM 704 C C . ALA A 1 87 ? 16.332 11.452 -26.372 1.00 45.44 87 ALA A C 1
ATOM 706 O O . ALA A 1 87 ? 17.145 12.000 -25.632 1.00 45.44 87 ALA A O 1
ATOM 707 N N . LYS A 1 88 ? 16.272 11.719 -27.679 1.00 41.56 88 LYS A N 1
ATOM 708 C CA . LYS A 1 88 ? 16.912 12.894 -28.263 1.00 41.56 88 LYS A CA 1
ATOM 709 C C . LYS A 1 88 ? 16.271 14.154 -27.678 1.00 41.56 88 LYS A C 1
ATOM 711 O O . LYS A 1 88 ? 15.055 14.303 -27.729 1.00 41.56 88 LYS A O 1
ATOM 716 N N . SER A 1 89 ? 17.140 15.059 -27.236 1.00 39.47 89 SER A N 1
ATOM 717 C CA . SER A 1 89 ? 16.920 16.504 -27.176 1.00 39.47 89 SER A CA 1
ATOM 718 C C . SER A 1 89 ? 15.919 17.015 -26.138 1.00 39.47 89 SER A C 1
ATOM 720 O O . SER A 1 89 ? 14.734 17.148 -26.409 1.00 39.47 89 SER A O 1
ATOM 722 N N . SER A 1 90 ? 16.439 17.491 -25.009 1.00 42.84 90 SER A N 1
ATOM 723 C CA . SER A 1 90 ? 16.364 18.933 -24.759 1.00 42.84 90 SER A CA 1
ATOM 724 C C . SER A 1 90 ? 17.435 19.328 -23.751 1.00 42.84 90 SER A C 1
ATOM 726 O O . SER A 1 90 ? 17.299 19.113 -22.551 1.00 42.84 90 SER A O 1
ATOM 728 N N . VAL A 1 91 ? 18.512 19.892 -24.288 1.00 43.19 91 VAL A N 1
ATOM 729 C CA . VAL A 1 91 ? 19.322 20.891 -23.597 1.00 43.19 91 VAL A CA 1
ATOM 730 C C . VAL A 1 91 ? 18.435 22.125 -23.427 1.00 43.19 91 VAL A C 1
ATOM 732 O O . VAL A 1 91 ? 17.850 22.592 -24.406 1.00 43.19 91 VAL A O 1
ATOM 735 N N . CYS A 1 92 ? 18.335 22.626 -22.204 1.00 41.09 92 CYS A N 1
ATOM 736 C CA . CYS A 1 92 ? 18.518 24.046 -21.935 1.00 41.09 92 CYS A CA 1
ATOM 737 C C . CYS A 1 92 ? 19.664 24.139 -20.932 1.00 41.09 92 CYS A C 1
ATOM 739 O O . CYS A 1 92 ? 19.683 23.287 -20.014 1.00 41.09 92 CYS A O 1
#

InterPro domains:
  IPR000571 Zinc finger, CCCH-type [PF00642] (13-39)
  IPR000571 Zinc finger, CCCH-type [PF00642] (52-76)
  IPR000571 Zinc finger, CCCH-type [PS50103] (12-40)
  IPR000571 Zinc finger, CCCH-type [PS50103] (51-79)
  IPR000571 Zinc finger, CCCH-type [SM00356] (12-39)
  IPR000571 Zinc finger, CCCH-type [SM00356] (51-78)
  IPR036855 Zinc finger, CCCH-type superfamily [SSF90229] (11-44)
  IPR036855 Zinc finger, CCCH-type superfamily [SSF90229] (49-78)
  IPR045877 RNA-binding protein ZFP36-like [PTHR12547] (10-78)

Secondary structure (DSSP, 8-state):
--HHHHHHHHHTTTSSB-HHHHHHS--TTGGG-SSBSSTTTPPPPPPPPTTTT-SB-HHHHHHS--TTGGG-SSB----TT---TT------

Sequence (92 aa):
MIVLLERRQINAFKTALCKSFKQTGFCVFGNSCRFAHGEEELRLPPQAHPKYKTQLCNKFVLRGYCPYGARCQFIHYVPDHVPLNNAKSSVC

Foldseek 3Di:
DPPPVVVVLVLQQQQAADPCCVVPVDDPCPPVDSHDSDPVSHDHHPDPDPQQQVAADPCCVQPVDDPCPPVDSYDNDDPPPDPPVPNDDDDD